Protein AF-A0A382YNR3-F1 (afdb_monomer_lite)

Secondary structure (DSSP, 8-state):
-HHHHHHHHHHHHHHHHHHHHHHHHHHHHHHHHTTSS---HHHHHHHHHT----------HHHHHHHHTSHHHHS-S-HHHHHHHHIIIIIIHHHHHHHHHHHHHHHHHHHHTGGGGHHHHTT-SS--HHHHHHHHTSHHHHHHHHHHHHIIIIIIHHHHHHHHHHHHHHHHHHHHHH--

Sequence (180 aa):
IHIEVKADIVNIDSIISSNQNHIENEEYLLSVINKKEKFHFDKVVNSIATITSPTFFGNNAAYSSSVASGRFNTASHNQISNQISNLYEHYYKRLVLNGDLLDQRAVDFNRDYSIKFYRPIYNQNNIDTVSLKTYFYSKNFHNGLLRNHHFRKVNYMKRLFQTREQMVKVDNHLNNHFYN

Organism: NCBI:txid408172

pLDDT: mean 93.57, std 9.11, range [46.66, 98.69]

Structure (mmCIF, N/CA/C/O backbone):
data_AF-A0A382YNR3-F1
#
_entry.id   AF-A0A382YNR3-F1
#
loop_
_atom_site.group_PDB
_atom_site.id
_atom_site.type_symbol
_atom_site.label_atom_id
_atom_site.label_alt_id
_atom_site.label_comp_id
_atom_site.label_asym_id
_atom_site.label_entity_id
_atom_site.label_seq_id
_atom_site.pdbx_PDB_ins_code
_atom_site.Cartn_x
_atom_site.Cartn_y
_atom_site.Cartn_z
_atom_site.occupancy
_atom_site.B_iso_or_equiv
_atom_site.auth_seq_id
_atom_site.auth_comp_id
_atom_site.auth_asym_id
_atom_site.auth_atom_id
_atom_site.pdbx_PDB_model_num
ATOM 1 N N . ILE A 1 1 ? 11.381 -3.878 -23.759 1.00 88.62 1 ILE A N 1
ATOM 2 C CA . ILE A 1 1 ? 11.948 -2.895 -22.814 1.00 88.62 1 ILE A CA 1
ATOM 3 C C . ILE A 1 1 ? 11.207 -1.570 -22.938 1.00 88.62 1 ILE A C 1
ATOM 5 O O . ILE A 1 1 ? 10.424 -1.283 -22.057 1.00 88.62 1 ILE A O 1
ATOM 9 N N . HIS A 1 2 ? 11.345 -0.789 -24.019 1.00 93.31 2 HIS A N 1
ATOM 10 C CA . HIS A 1 2 ? 10.704 0.542 -24.094 1.00 93.31 2 HIS A CA 1
ATOM 11 C C . HIS A 1 2 ? 9.177 0.530 -23.912 1.00 93.31 2 HIS A C 1
ATOM 13 O O . HIS A 1 2 ? 8.652 1.280 -23.098 1.00 93.31 2 HIS A O 1
ATOM 19 N N . ILE A 1 3 ? 8.480 -0.369 -24.612 1.00 94.44 3 ILE A N 1
ATOM 20 C CA . ILE A 1 3 ? 7.023 -0.545 -24.480 1.00 94.44 3 ILE A CA 1
ATOM 21 C C . ILE A 1 3 ? 6.632 -0.924 -23.042 1.00 94.44 3 ILE A C 1
ATOM 23 O O . ILE A 1 3 ? 5.688 -0.361 -22.500 1.00 94.44 3 ILE A O 1
ATOM 27 N N . GLU A 1 4 ? 7.379 -1.836 -22.415 1.00 95.94 4 GLU A N 1
ATOM 28 C CA . GLU A 1 4 ? 7.145 -2.257 -21.026 1.00 95.94 4 GLU A CA 1
ATOM 29 C C . GLU A 1 4 ? 7.350 -1.094 -20.053 1.00 95.94 4 GLU A C 1
ATOM 31 O O . GLU A 1 4 ? 6.495 -0.864 -19.211 1.00 95.94 4 GLU A O 1
ATOM 36 N N . VAL A 1 5 ? 8.417 -0.303 -20.219 1.00 96.81 5 VAL A N 1
ATOM 37 C CA . VAL A 1 5 ? 8.670 0.884 -19.386 1.00 96.81 5 VAL A CA 1
ATOM 38 C C . VAL A 1 5 ? 7.514 1.883 -19.492 1.00 96.81 5 VAL A C 1
ATOM 40 O O . VAL A 1 5 ? 7.068 2.397 -18.470 1.00 96.81 5 VAL A O 1
ATOM 43 N N . LYS A 1 6 ? 6.977 2.133 -20.696 1.00 96.56 6 LYS A N 1
ATOM 44 C CA . LYS A 1 6 ? 5.805 3.012 -20.875 1.00 96.56 6 LYS A CA 1
ATOM 45 C C . LYS A 1 6 ? 4.558 2.469 -20.178 1.00 96.56 6 LYS A C 1
ATOM 47 O O . LYS A 1 6 ? 3.861 3.227 -19.508 1.00 96.56 6 LYS A O 1
ATOM 52 N N . ALA A 1 7 ? 4.286 1.171 -20.312 1.00 97.50 7 ALA A N 1
ATOM 53 C CA . ALA A 1 7 ? 3.168 0.528 -19.626 1.00 97.50 7 ALA A CA 1
ATOM 54 C C . ALA A 1 7 ? 3.331 0.587 -18.096 1.00 97.50 7 ALA A C 1
ATOM 56 O O . ALA A 1 7 ? 2.379 0.890 -17.377 1.00 97.50 7 ALA A O 1
ATOM 57 N N . ASP A 1 8 ? 4.550 0.378 -17.602 1.00 98.19 8 ASP A N 1
ATOM 58 C CA . ASP A 1 8 ? 4.865 0.407 -16.178 1.00 98.19 8 ASP A CA 1
ATOM 59 C C . ASP A 1 8 ? 4.762 1.813 -15.573 1.00 98.19 8 ASP A C 1
ATOM 61 O O . ASP A 1 8 ? 4.382 1.929 -14.409 1.00 98.19 8 ASP A O 1
ATOM 65 N N . ILE A 1 9 ? 5.014 2.880 -16.346 1.00 98.50 9 ILE A N 1
ATOM 66 C CA . ILE A 1 9 ? 4.750 4.267 -15.919 1.00 98.50 9 ILE A CA 1
ATOM 67 C C . ILE A 1 9 ? 3.250 4.481 -15.665 1.00 98.50 9 ILE A C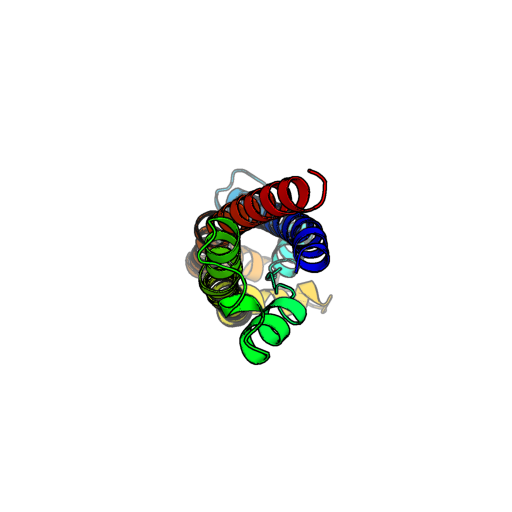 1
ATOM 69 O O . ILE A 1 9 ? 2.871 5.035 -14.635 1.00 98.50 9 ILE A O 1
ATOM 73 N N . VAL A 1 10 ? 2.385 4.006 -16.565 1.00 98.06 10 VAL A N 1
ATOM 74 C CA . VAL A 1 10 ? 0.926 4.111 -16.379 1.00 98.06 10 VAL A CA 1
ATOM 75 C C . VAL A 1 10 ? 0.474 3.294 -15.165 1.00 98.06 10 VAL A C 1
ATOM 77 O O . VAL A 1 10 ? -0.330 3.761 -14.358 1.00 98.06 10 VAL A O 1
ATOM 80 N N . ASN A 1 11 ? 1.020 2.087 -15.005 1.00 98.19 11 ASN A N 1
ATOM 81 C CA . ASN A 1 11 ? 0.705 1.223 -13.873 1.00 98.19 11 ASN A CA 1
ATOM 82 C C . ASN A 1 11 ? 1.135 1.853 -12.536 1.00 98.19 11 ASN A C 1
ATOM 84 O O . ASN A 1 11 ? 0.329 1.958 -11.612 1.00 98.19 11 ASN A O 1
ATOM 88 N N . ILE A 1 12 ? 2.384 2.326 -12.424 1.00 98.50 12 ILE A N 1
ATOM 89 C CA . ILE A 1 12 ? 2.880 2.908 -11.170 1.00 98.50 12 ILE A CA 1
ATOM 90 C C . ILE A 1 12 ? 2.115 4.181 -10.790 1.00 98.50 12 ILE A C 1
ATOM 92 O O . ILE A 1 12 ? 1.901 4.408 -9.601 1.00 98.50 12 ILE A O 1
ATOM 96 N N . ASP A 1 13 ? 1.636 4.961 -11.765 1.00 98.62 13 ASP A N 1
ATOM 97 C CA . ASP A 1 13 ? 0.766 6.115 -11.517 1.00 98.62 13 ASP A CA 1
ATOM 98 C C . ASP A 1 13 ? -0.561 5.704 -10.873 1.00 98.62 13 ASP A C 1
ATOM 100 O O . ASP A 1 13 ? -0.966 6.282 -9.863 1.00 98.62 13 ASP A O 1
ATOM 104 N N . SER A 1 14 ? -1.191 4.637 -11.372 1.00 98.31 14 SER A N 1
ATOM 105 C CA . SER A 1 14 ? -2.400 4.080 -10.756 1.00 98.31 14 SER A CA 1
ATOM 106 C C . SER A 1 14 ? -2.150 3.585 -9.324 1.00 98.31 14 SER A C 1
ATOM 108 O O . SER A 1 14 ? -2.933 3.877 -8.414 1.00 98.31 14 SER A O 1
ATOM 110 N N . ILE A 1 15 ? -1.025 2.900 -9.087 1.00 98.44 15 ILE A N 1
ATOM 111 C CA . ILE A 1 15 ? -0.643 2.404 -7.754 1.00 98.44 15 ILE A CA 1
ATOM 112 C C . ILE A 1 15 ? -0.347 3.553 -6.779 1.00 98.44 15 ILE A C 1
ATOM 114 O O . ILE A 1 15 ? -0.715 3.468 -5.602 1.00 98.44 15 ILE A O 1
ATOM 118 N N . ILE A 1 16 ? 0.283 4.636 -7.243 1.00 98.69 16 ILE A N 1
ATOM 119 C CA . ILE A 1 16 ? 0.508 5.859 -6.458 1.00 98.69 16 ILE A CA 1
ATOM 120 C C . ILE A 1 16 ? -0.830 6.461 -6.031 1.00 98.69 16 ILE A C 1
ATOM 122 O O . ILE A 1 16 ? -1.032 6.680 -4.835 1.00 98.69 16 ILE A O 1
ATOM 126 N N . SER A 1 17 ? -1.759 6.668 -6.969 1.00 98.31 17 SER A N 1
ATOM 127 C CA . SER A 1 17 ? -3.085 7.218 -6.663 1.00 98.31 17 SER A CA 1
ATOM 128 C C . SER A 1 17 ? -3.873 6.324 -5.706 1.00 98.31 17 SER A C 1
ATOM 130 O O . SER A 1 17 ? -4.478 6.808 -4.752 1.00 98.31 17 SER A O 1
ATOM 132 N N . SER A 1 18 ? -3.819 5.004 -5.898 1.00 97.94 18 SER A N 1
ATOM 133 C CA . SER A 1 18 ? -4.463 4.055 -4.990 1.00 97.94 18 SER A CA 1
ATOM 134 C C . SER A 1 18 ? -3.891 4.158 -3.571 1.00 97.94 18 SER A C 1
ATOM 136 O O . SER A 1 18 ? -4.645 4.293 -2.607 1.00 97.94 18 SER A O 1
ATOM 138 N N . ASN A 1 19 ? -2.561 4.195 -3.419 1.00 98.31 19 ASN A N 1
ATOM 139 C CA . ASN A 1 19 ? -1.936 4.371 -2.107 1.00 98.31 19 ASN A CA 1
ATOM 140 C C . ASN A 1 19 ? -2.267 5.724 -1.463 1.00 98.31 19 ASN A C 1
ATOM 142 O O . ASN A 1 19 ? -2.437 5.761 -0.247 1.00 98.31 19 ASN A O 1
ATOM 146 N N . GLN A 1 20 ? -2.395 6.807 -2.234 1.00 98.12 20 GLN A N 1
ATOM 147 C CA . GLN A 1 20 ? -2.838 8.108 -1.718 1.00 98.12 20 GLN A CA 1
ATOM 148 C C . GLN A 1 20 ? -4.252 8.031 -1.130 1.00 98.12 20 GLN A C 1
ATOM 150 O O . GLN A 1 20 ? -4.446 8.441 0.011 1.00 98.12 20 GLN A O 1
ATOM 155 N N . ASN A 1 21 ? -5.195 7.390 -1.825 1.00 97.31 21 ASN A N 1
ATOM 156 C CA . ASN A 1 21 ? -6.552 7.188 -1.305 1.00 97.31 21 ASN A CA 1
ATOM 157 C C . ASN A 1 21 ? -6.554 6.391 0.014 1.00 97.31 21 ASN A C 1
ATOM 159 O O . ASN A 1 21 ? -7.291 6.712 0.948 1.00 97.31 21 ASN A O 1
ATOM 163 N N . HIS A 1 22 ? -5.707 5.361 0.131 1.00 97.19 22 HIS A N 1
ATOM 164 C CA . HIS A 1 22 ? -5.566 4.625 1.392 1.00 97.19 22 HIS A CA 1
ATOM 165 C C . HIS A 1 22 ? -4.968 5.486 2.506 1.00 97.19 22 HIS A C 1
ATOM 167 O O . HIS A 1 22 ? -5.423 5.390 3.643 1.00 97.19 22 HIS A O 1
ATOM 173 N N . ILE A 1 23 ? -3.982 6.332 2.195 1.00 98.12 23 ILE A N 1
ATOM 174 C CA . ILE A 1 23 ? -3.389 7.273 3.155 1.00 98.12 23 ILE A CA 1
ATOM 175 C C . ILE A 1 23 ? -4.457 8.233 3.678 1.00 98.12 23 ILE A C 1
ATOM 177 O O . ILE A 1 23 ? -4.571 8.386 4.888 1.00 98.12 23 ILE A O 1
ATOM 181 N N . GLU A 1 24 ? -5.267 8.829 2.804 1.00 97.56 24 GLU A N 1
ATOM 182 C CA . GLU A 1 24 ? -6.350 9.742 3.197 1.00 97.56 24 GLU A CA 1
ATOM 183 C C . GLU A 1 24 ? -7.373 9.056 4.110 1.00 97.56 24 GLU A C 1
ATOM 185 O O . GLU A 1 24 ? -7.808 9.605 5.124 1.00 97.56 24 GLU A O 1
ATOM 190 N N . ASN A 1 25 ? -7.723 7.812 3.791 1.00 97.25 25 ASN A N 1
ATOM 191 C CA . ASN A 1 25 ? -8.636 7.023 4.602 1.00 97.25 25 ASN A CA 1
ATOM 192 C C . ASN A 1 25 ? -8.039 6.648 5.977 1.00 97.25 25 ASN A C 1
ATOM 194 O O . ASN A 1 25 ? -8.719 6.738 7.001 1.00 97.25 25 ASN A O 1
ATOM 198 N N . GLU A 1 26 ? -6.757 6.282 6.031 1.00 97.75 26 GLU A N 1
ATOM 199 C CA . GLU A 1 26 ? -6.031 6.060 7.288 1.00 97.75 26 GLU A CA 1
ATOM 200 C C . GLU A 1 26 ? -5.921 7.361 8.111 1.00 97.75 26 GLU A C 1
ATOM 202 O O . GLU A 1 26 ? -6.086 7.336 9.332 1.00 97.75 26 GLU A O 1
ATOM 207 N N . GLU A 1 27 ? -5.712 8.512 7.464 1.00 98.25 27 GLU A N 1
ATOM 208 C CA . GLU A 1 27 ? -5.690 9.833 8.105 1.00 98.25 27 GLU A CA 1
ATOM 209 C C . GLU A 1 27 ? -7.051 10.228 8.674 1.00 98.25 27 GLU A C 1
ATOM 211 O O . GLU A 1 27 ? -7.110 10.787 9.772 1.00 98.25 27 GLU A O 1
ATOM 216 N N . TYR A 1 28 ? -8.143 9.885 7.989 1.00 98.50 28 TYR A N 1
ATOM 217 C CA . TYR A 1 28 ? -9.489 10.021 8.535 1.00 98.50 28 TYR A CA 1
ATOM 218 C C . TYR A 1 28 ? -9.660 9.189 9.815 1.00 98.50 28 TYR A C 1
ATOM 220 O O . TYR A 1 28 ? -10.115 9.704 10.835 1.00 98.50 28 TYR A O 1
ATOM 228 N N . LEU A 1 29 ? -9.246 7.920 9.824 1.00 98.56 29 LEU A N 1
ATOM 229 C CA . LEU A 1 29 ? -9.323 7.100 11.039 1.00 98.56 29 LEU A CA 1
ATOM 230 C C . LEU A 1 29 ? -8.495 7.710 12.184 1.00 98.56 29 LEU A C 1
ATOM 232 O O . LEU A 1 29 ? -8.973 7.812 13.317 1.00 98.56 29 LEU A O 1
ATOM 236 N N . LEU A 1 30 ? -7.280 8.182 11.890 1.00 98.56 30 LEU A N 1
ATOM 237 C CA . LEU A 1 30 ? -6.425 8.865 12.863 1.00 98.56 30 LEU A CA 1
ATOM 238 C C . LEU A 1 30 ? -7.041 10.181 13.362 1.00 98.56 30 LEU A C 1
ATOM 240 O O . LEU A 1 30 ? -6.880 10.522 14.536 1.00 98.56 30 LEU A O 1
ATOM 244 N N . SER A 1 31 ? -7.754 10.933 12.524 1.00 98.56 31 SER A N 1
ATOM 245 C CA . SER A 1 31 ? -8.415 12.174 12.940 1.00 98.56 31 SER A CA 1
ATOM 246 C C . SER A 1 31 ? -9.582 11.904 13.898 1.00 98.56 31 SER A C 1
ATOM 248 O O . SER A 1 31 ? -9.732 12.630 14.886 1.00 98.56 31 SER A O 1
ATOM 250 N N . VAL A 1 32 ? -10.335 10.815 13.688 1.00 98.62 32 VAL A N 1
ATOM 251 C CA . VAL A 1 32 ? -11.382 10.355 14.617 1.00 98.62 32 VAL A CA 1
ATOM 252 C C . VAL A 1 32 ? -10.772 9.907 15.947 1.00 98.62 32 VAL A C 1
ATOM 254 O O . VAL A 1 32 ? -11.273 10.297 17.005 1.00 98.62 32 VAL A O 1
ATOM 257 N N . ILE A 1 33 ? -9.671 9.139 15.926 1.00 98.31 33 ILE A N 1
ATOM 258 C CA . ILE A 1 33 ? -8.940 8.720 17.142 1.00 98.31 33 ILE A CA 1
ATOM 259 C C . ILE A 1 33 ? -8.473 9.943 17.939 1.00 98.31 33 ILE A C 1
ATOM 261 O O . ILE A 1 33 ? -8.657 10.008 19.156 1.00 98.31 33 ILE A O 1
ATOM 265 N N . ASN A 1 34 ? -7.933 10.945 17.244 1.00 97.69 34 ASN A N 1
ATOM 266 C CA . ASN A 1 34 ? -7.455 12.194 17.835 1.00 97.69 34 ASN A CA 1
ATOM 267 C C . ASN A 1 34 ? -8.577 13.184 18.188 1.00 97.69 34 ASN A C 1
ATOM 269 O O . ASN A 1 34 ? -8.284 14.319 18.561 1.00 97.69 34 ASN A O 1
ATOM 273 N N . LYS A 1 35 ? -9.849 12.773 18.086 1.00 97.38 35 LYS A N 1
ATOM 274 C CA . LYS A 1 35 ? -11.038 13.579 18.411 1.00 97.38 35 LYS A CA 1
ATOM 275 C C . LYS A 1 35 ? -11.152 14.884 17.611 1.00 97.38 35 LYS A C 1
ATOM 277 O O . LYS A 1 35 ? -11.832 15.809 18.048 1.00 97.38 35 LYS A O 1
ATOM 282 N N . LYS A 1 36 ? -10.501 14.957 16.448 1.00 98.19 36 LYS A N 1
ATOM 283 C CA . LYS A 1 36 ? -10.681 16.054 15.486 1.00 98.19 36 LYS A CA 1
ATOM 284 C C . LYS A 1 36 ? -11.982 15.876 14.707 1.00 98.19 36 LYS A C 1
ATOM 286 O O . LYS A 1 36 ? -12.668 16.847 14.430 1.00 98.19 36 LYS A O 1
ATOM 291 N N . GLU A 1 37 ? -12.329 14.622 14.430 1.00 97.19 37 GLU A N 1
ATOM 292 C CA . GLU A 1 37 ? -13.578 14.213 13.793 1.00 97.19 37 GLU A CA 1
ATOM 293 C C . GLU A 1 37 ? -14.454 13.415 14.765 1.00 97.19 37 GLU A C 1
ATOM 295 O O . GLU A 1 37 ? -13.961 12.729 15.669 1.00 97.19 37 GLU A O 1
ATOM 300 N N . LYS A 1 38 ? -15.775 13.476 14.570 1.00 97.38 38 LYS A N 1
ATOM 301 C CA . LYS A 1 38 ? -16.722 12.671 15.352 1.00 97.38 38 LYS A CA 1
ATOM 302 C C . LYS A 1 38 ? -16.686 11.209 14.904 1.00 97.38 38 LYS A C 1
ATOM 304 O O . LYS A 1 38 ? -16.555 10.894 13.723 1.00 97.38 38 LYS A O 1
ATOM 309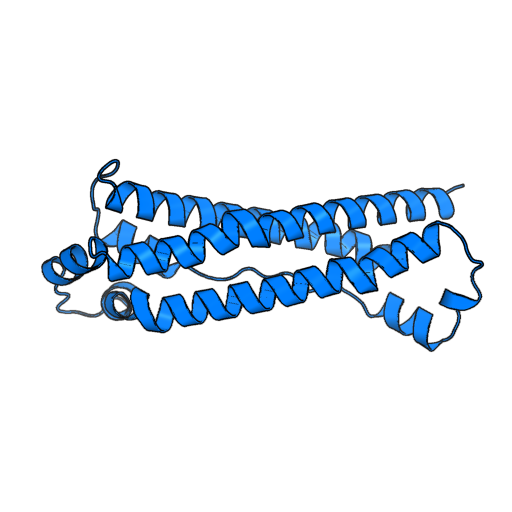 N N . PHE A 1 39 ? -16.858 10.302 15.863 1.00 97.69 39 PHE A N 1
ATOM 310 C CA . PHE A 1 39 ? -16.995 8.877 15.578 1.00 97.69 39 PHE A CA 1
ATOM 311 C C . PHE A 1 39 ? -18.356 8.582 14.941 1.00 97.69 39 PHE A C 1
ATOM 313 O O . PHE A 1 39 ? -19.389 8.719 15.599 1.00 97.69 39 PHE A O 1
ATOM 320 N N . HIS A 1 40 ? -18.333 8.116 13.695 1.00 97.69 40 HIS A N 1
ATOM 321 C CA . HIS A 1 40 ? -19.488 7.581 12.979 1.00 97.69 40 HIS A CA 1
ATOM 322 C C . HIS A 1 40 ? -19.234 6.102 12.705 1.00 97.69 40 HIS A C 1
ATOM 324 O O . HIS A 1 40 ? -18.314 5.781 11.956 1.00 97.69 40 HIS A O 1
ATOM 330 N N . PHE A 1 41 ? -20.013 5.217 13.336 1.00 97.12 41 PHE A N 1
ATOM 331 C CA . PHE A 1 41 ? -19.726 3.779 13.368 1.00 97.12 41 PHE A CA 1
ATOM 332 C C . PHE A 1 41 ? -19.556 3.189 11.964 1.00 97.12 41 PHE A C 1
ATOM 334 O O . PHE A 1 41 ? -18.488 2.665 11.664 1.00 97.12 41 PHE A O 1
ATOM 341 N N . ASP A 1 42 ? -20.542 3.373 11.085 1.00 96.06 42 ASP A N 1
ATOM 342 C CA . ASP A 1 42 ? -20.513 2.797 9.734 1.00 96.06 42 ASP A CA 1
ATOM 343 C C . ASP A 1 42 ? -19.361 3.353 8.895 1.00 96.06 42 ASP A C 1
ATOM 345 O O . ASP A 1 42 ? -18.672 2.609 8.202 1.00 96.06 42 ASP A O 1
ATOM 349 N N . LYS A 1 43 ? -19.085 4.659 9.005 1.00 97.69 43 LYS A N 1
ATOM 350 C CA . LYS A 1 43 ? -17.967 5.285 8.289 1.00 97.69 43 LYS A CA 1
ATOM 351 C C . LYS A 1 43 ? -16.625 4.734 8.771 1.00 97.69 43 LYS A C 1
ATOM 353 O O . LYS A 1 43 ? -15.785 4.403 7.947 1.00 97.69 43 LYS A O 1
ATOM 358 N N . VAL A 1 44 ? -16.439 4.585 10.083 1.00 98.38 44 VAL A N 1
ATOM 359 C CA . VAL A 1 44 ? -15.224 3.988 10.658 1.00 98.38 44 VAL A CA 1
ATOM 360 C C . VAL A 1 44 ? -15.068 2.534 10.221 1.00 98.38 44 VAL A C 1
ATOM 362 O O . VAL A 1 44 ? -13.985 2.150 9.793 1.00 98.38 44 VAL A O 1
ATOM 365 N N . VAL A 1 45 ? -16.133 1.734 10.290 1.00 97.94 45 VAL A N 1
ATOM 366 C CA . VAL A 1 45 ? -16.122 0.327 9.862 1.00 97.94 45 VAL A CA 1
ATOM 367 C C . VAL A 1 45 ? -15.748 0.212 8.383 1.00 97.94 45 VAL A C 1
ATOM 369 O O . VAL A 1 45 ? -14.836 -0.544 8.048 1.00 97.94 45 VAL A O 1
ATOM 372 N N . ASN A 1 46 ? -16.376 1.006 7.514 1.00 96.81 46 ASN A N 1
ATOM 373 C CA . ASN A 1 46 ? -16.082 1.020 6.080 1.00 96.81 46 ASN A CA 1
ATOM 374 C C . ASN A 1 46 ? -14.646 1.476 5.797 1.00 96.81 46 ASN A C 1
ATOM 376 O O . ASN A 1 46 ? -13.958 0.872 4.981 1.00 96.81 46 ASN A O 1
ATOM 380 N N . SER A 1 47 ? -14.161 2.492 6.510 1.00 97.81 47 SER A N 1
ATOM 381 C CA . SER A 1 47 ? -12.772 2.939 6.411 1.00 97.81 47 SER A CA 1
ATOM 382 C C . SER A 1 47 ? -11.774 1.872 6.869 1.00 97.81 47 SER A C 1
ATOM 384 O O . SER A 1 47 ? -10.705 1.746 6.284 1.00 97.81 47 SER A O 1
ATOM 386 N N . ILE A 1 48 ? -12.091 1.069 7.884 1.00 97.50 48 ILE A N 1
ATOM 387 C CA . ILE A 1 48 ? -11.223 -0.044 8.300 1.00 97.50 48 ILE A CA 1
ATOM 388 C C . ILE A 1 48 ? -11.209 -1.148 7.234 1.00 97.50 48 ILE A C 1
ATOM 390 O O . ILE A 1 48 ? -10.149 -1.703 6.951 1.00 97.50 48 ILE A O 1
ATOM 394 N N . ALA A 1 49 ? -12.357 -1.439 6.615 1.00 94.94 49 ALA A N 1
ATOM 395 C CA . ALA A 1 49 ? -12.490 -2.475 5.589 1.00 94.94 49 ALA A CA 1
ATOM 396 C C . ALA A 1 49 ? -11.636 -2.219 4.338 1.00 94.94 49 ALA A C 1
ATOM 398 O O . ALA A 1 49 ? -11.254 -3.160 3.648 1.00 94.94 49 ALA A O 1
ATOM 399 N N . THR A 1 50 ? -11.327 -0.956 4.042 1.00 91.56 50 THR A N 1
ATOM 400 C CA . THR A 1 50 ? -10.538 -0.563 2.869 1.00 91.56 50 THR A CA 1
ATOM 401 C C . THR A 1 50 ? -9.035 -0.515 3.140 1.00 91.56 50 THR A C 1
ATOM 403 O O . THR A 1 50 ? -8.280 -0.073 2.278 1.00 91.56 50 THR A O 1
ATOM 406 N N . ILE A 1 51 ? -8.548 -0.955 4.306 1.00 90.56 51 ILE A N 1
ATOM 407 C CA . ILE A 1 51 ? -7.105 -1.037 4.573 1.00 90.56 51 ILE A CA 1
ATOM 408 C C . ILE A 1 51 ? -6.527 -2.260 3.844 1.00 90.56 51 ILE A C 1
ATOM 410 O O . ILE A 1 51 ? -6.495 -3.375 4.360 1.00 90.56 51 ILE A O 1
ATOM 414 N N . THR A 1 52 ? -6.056 -2.029 2.618 1.00 89.44 52 THR A N 1
ATOM 415 C CA . THR A 1 52 ? -5.431 -3.029 1.734 1.00 89.44 52 THR A CA 1
ATOM 416 C C . THR A 1 52 ? -4.093 -2.529 1.187 1.00 89.44 52 THR A C 1
ATOM 418 O O . THR A 1 52 ? -3.714 -1.376 1.404 1.00 89.44 52 THR A O 1
ATOM 421 N N . SER A 1 53 ? -3.355 -3.371 0.466 1.00 92.50 53 SER A N 1
ATOM 422 C CA . SER A 1 53 ? -2.001 -3.063 -0.014 1.00 92.50 53 SER A CA 1
ATOM 423 C C . SER A 1 53 ? -1.918 -3.084 -1.542 1.00 92.50 53 SER A C 1
ATOM 425 O O . SER A 1 53 ? -1.629 -4.118 -2.129 1.00 92.50 53 SER A O 1
ATOM 427 N N . PRO A 1 54 ? -2.184 -1.957 -2.223 1.00 94.88 54 PRO A N 1
ATOM 428 C CA . PRO A 1 54 ? -1.881 -1.831 -3.643 1.00 94.88 54 PRO A CA 1
ATOM 429 C C . PRO A 1 54 ? -0.363 -1.785 -3.842 1.00 94.88 54 PRO A C 1
ATOM 431 O O . PRO A 1 54 ? 0.287 -0.781 -3.526 1.00 94.88 54 PRO A O 1
ATOM 434 N N . THR A 1 55 ? 0.193 -2.885 -4.348 1.00 97.12 55 THR A N 1
ATOM 435 C CA . THR A 1 55 ? 1.625 -3.071 -4.596 1.00 97.12 55 THR A CA 1
ATOM 436 C C . THR A 1 55 ? 1.941 -3.159 -6.091 1.00 97.12 55 THR A C 1
ATOM 438 O O . THR A 1 55 ? 1.113 -3.548 -6.912 1.00 97.12 55 THR A O 1
ATOM 441 N N . PHE A 1 56 ? 3.147 -2.733 -6.462 1.00 97.25 56 PHE A N 1
ATOM 442 C CA . PHE A 1 56 ? 3.619 -2.699 -7.843 1.00 97.25 56 PHE A CA 1
ATOM 443 C C . PHE A 1 56 ? 4.432 -3.947 -8.206 1.00 97.25 56 PHE A C 1
ATOM 445 O O . PHE A 1 56 ? 5.391 -4.290 -7.511 1.00 97.25 56 PHE A O 1
ATOM 452 N N . PHE A 1 57 ? 4.124 -4.521 -9.372 1.00 92.75 57 PHE A N 1
ATOM 453 C CA . PHE A 1 57 ? 4.930 -5.528 -10.060 1.00 92.75 57 PHE A CA 1
ATOM 454 C C . PHE A 1 57 ? 5.197 -5.055 -11.492 1.00 92.75 57 PHE A C 1
ATOM 456 O O . PHE A 1 57 ? 4.259 -4.813 -12.250 1.00 92.75 57 PHE A O 1
ATOM 463 N N . GLY A 1 58 ? 6.474 -4.887 -11.841 1.00 90.75 58 GLY A N 1
ATOM 464 C CA . GLY A 1 58 ? 6.890 -4.383 -13.152 1.00 90.75 58 GLY A CA 1
ATOM 465 C C . GLY A 1 58 ? 7.028 -5.486 -14.195 1.00 90.75 58 GLY A C 1
ATOM 466 O O . GLY A 1 58 ? 7.358 -6.630 -13.870 1.00 90.75 58 GLY A O 1
ATOM 467 N N . ASN A 1 59 ? 6.831 -5.125 -15.459 1.00 93.62 59 ASN A N 1
ATOM 468 C CA . ASN A 1 59 ? 7.046 -6.015 -16.592 1.00 93.62 59 ASN A CA 1
ATOM 469 C C . ASN A 1 59 ? 8.547 -6.192 -16.837 1.00 93.62 59 ASN A C 1
ATOM 471 O O . ASN A 1 59 ? 9.246 -5.216 -17.090 1.00 93.62 59 ASN A O 1
ATOM 475 N N . ASN A 1 60 ? 9.056 -7.427 -16.814 1.00 93.75 60 ASN A N 1
ATOM 476 C CA . ASN A 1 60 ? 10.489 -7.717 -16.978 1.00 93.75 60 ASN A CA 1
ATOM 477 C C . ASN A 1 60 ? 10.830 -8.651 -18.149 1.00 93.75 60 ASN A C 1
ATOM 479 O O . ASN A 1 60 ? 12.009 -8.925 -18.377 1.00 93.75 60 ASN A O 1
ATOM 483 N N . ALA A 1 61 ? 9.840 -9.112 -18.915 1.00 94.12 61 ALA A N 1
ATOM 484 C CA . ALA A 1 61 ? 10.021 -10.170 -19.904 1.00 94.12 61 ALA A CA 1
ATOM 485 C C . ALA A 1 61 ? 11.051 -9.805 -20.984 1.00 94.12 61 ALA A C 1
ATOM 487 O O . ALA A 1 61 ? 11.971 -10.585 -21.260 1.00 94.12 61 ALA A O 1
ATOM 488 N N . ALA A 1 62 ? 10.951 -8.615 -21.583 1.00 91.62 62 ALA A N 1
ATOM 489 C CA . ALA A 1 62 ? 11.878 -8.226 -22.639 1.00 91.62 62 ALA A CA 1
ATOM 490 C C . ALA A 1 62 ? 13.269 -7.867 -22.098 1.00 91.62 62 ALA A C 1
ATOM 492 O O . ALA A 1 62 ? 14.259 -8.107 -22.794 1.00 91.62 62 ALA A O 1
ATOM 493 N N . TYR A 1 63 ? 13.372 -7.316 -20.881 1.00 92.94 63 TYR A N 1
ATOM 494 C CA . TYR A 1 63 ? 14.668 -7.101 -20.227 1.00 92.94 63 TYR A CA 1
ATOM 495 C C . TYR A 1 63 ? 15.369 -8.438 -19.964 1.00 92.94 63 TYR A C 1
ATOM 497 O O . TYR A 1 63 ? 16.472 -8.659 -20.467 1.00 92.94 63 TYR A O 1
ATOM 505 N N . SER A 1 64 ? 14.696 -9.371 -19.287 1.00 92.31 64 SER A N 1
ATOM 506 C CA . SER A 1 64 ? 15.238 -10.696 -18.977 1.00 92.31 64 SER A CA 1
ATOM 507 C C . SER A 1 64 ? 15.626 -11.471 -20.239 1.00 92.31 64 SER A C 1
ATOM 509 O O . SER A 1 64 ? 16.710 -12.047 -20.291 1.00 92.31 64 SER A O 1
ATOM 511 N N . SER A 1 65 ? 14.809 -11.414 -21.296 1.00 92.12 65 SER A N 1
ATOM 512 C CA . SER A 1 65 ? 15.129 -12.040 -22.591 1.00 92.12 65 SER A CA 1
ATOM 513 C C . SER A 1 65 ? 16.358 -11.410 -23.264 1.00 92.12 65 SER A C 1
ATOM 515 O O . SER A 1 65 ? 17.175 -12.105 -23.875 1.00 92.12 65 SER A O 1
ATOM 517 N N . SER A 1 66 ? 16.524 -10.090 -23.147 1.00 88.19 66 SER A N 1
ATOM 518 C CA . SER A 1 66 ? 17.675 -9.371 -23.715 1.00 88.19 66 SER A CA 1
ATOM 519 C C . SER A 1 66 ? 18.975 -9.678 -22.970 1.00 88.19 66 SER A C 1
ATOM 5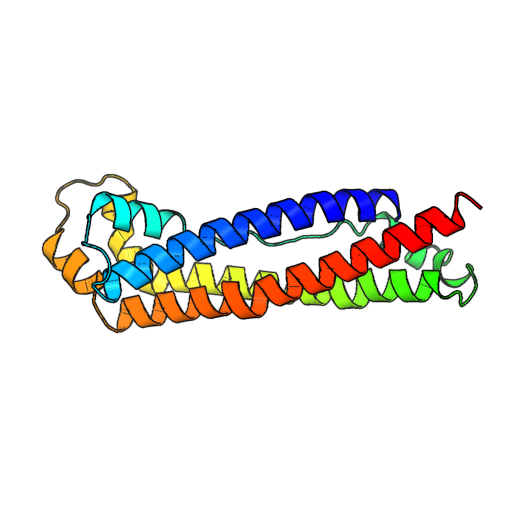21 O O . SER A 1 66 ? 20.021 -9.810 -23.605 1.00 88.19 66 SER A O 1
ATOM 523 N N . VAL A 1 67 ? 18.914 -9.827 -21.643 1.00 88.44 67 VAL A N 1
ATOM 524 C CA . VAL A 1 67 ? 20.054 -10.253 -20.817 1.00 88.44 67 VAL A CA 1
ATOM 525 C C . VAL A 1 67 ? 20.425 -11.704 -21.125 1.00 88.44 67 VAL A C 1
ATOM 527 O O . VAL A 1 67 ? 21.583 -11.981 -21.426 1.00 88.44 67 VAL A O 1
ATOM 530 N N . ALA A 1 68 ? 19.447 -12.616 -21.131 1.00 88.81 68 ALA A N 1
ATOM 531 C CA . ALA A 1 68 ? 19.674 -14.043 -21.371 1.00 88.81 68 ALA A CA 1
ATOM 532 C C . ALA A 1 68 ? 20.256 -14.336 -22.764 1.00 88.81 68 ALA A C 1
ATOM 534 O O . ALA A 1 68 ? 21.106 -15.206 -22.914 1.00 88.81 68 ALA A O 1
ATOM 535 N N . SER A 1 69 ? 19.834 -13.583 -23.784 1.00 88.31 69 SER A N 1
ATOM 536 C CA . SER A 1 69 ? 20.363 -13.712 -25.149 1.00 88.31 69 SER A CA 1
ATOM 537 C C . SER A 1 69 ? 21.728 -13.044 -25.361 1.00 88.31 69 SER A C 1
ATOM 539 O O . SER A 1 69 ? 22.242 -13.061 -26.477 1.00 88.31 69 SER A O 1
ATOM 541 N N . GLY A 1 70 ? 22.298 -12.393 -24.339 1.00 80.38 70 GLY A N 1
ATOM 542 C CA . GLY A 1 70 ? 23.545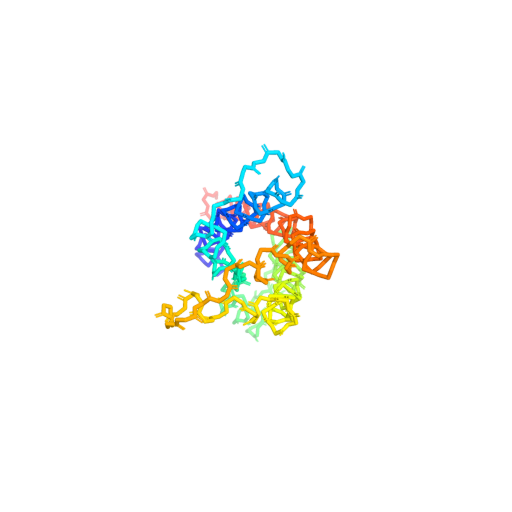 -11.630 -24.440 1.00 80.38 70 GLY A CA 1
ATOM 543 C C . GLY A 1 70 ? 23.424 -10.307 -25.206 1.00 80.38 70 GLY A C 1
ATOM 544 O O . GLY A 1 70 ? 24.334 -9.484 -25.127 1.00 80.38 70 GLY A O 1
ATOM 545 N N . ARG A 1 71 ? 22.289 -10.047 -25.874 1.00 77.50 71 ARG A N 1
ATOM 546 C CA . ARG A 1 71 ? 22.034 -8.834 -26.674 1.00 77.50 71 ARG A CA 1
ATOM 547 C C . ARG A 1 71 ? 22.201 -7.550 -25.869 1.00 77.50 71 ARG A C 1
ATOM 549 O O . ARG A 1 71 ? 22.655 -6.538 -26.398 1.00 77.50 71 ARG A O 1
ATOM 556 N N . PHE A 1 72 ? 21.849 -7.606 -24.588 1.00 76.44 72 PHE A N 1
ATOM 557 C CA . PHE A 1 72 ? 21.981 -6.479 -23.673 1.00 76.44 72 PHE A CA 1
ATOM 558 C C . PHE A 1 72 ? 23.446 -6.144 -23.334 1.00 76.44 72 PHE A C 1
ATOM 560 O O . PHE A 1 72 ? 23.773 -4.977 -23.151 1.00 76.44 72 PHE A O 1
ATOM 567 N N . ASN A 1 73 ? 24.329 -7.150 -23.313 1.00 64.56 73 ASN A N 1
ATOM 568 C CA . ASN A 1 73 ? 25.763 -6.989 -23.039 1.00 64.56 73 ASN A CA 1
ATOM 569 C C . ASN A 1 73 ? 26.576 -6.665 -24.304 1.00 64.56 73 ASN A C 1
ATOM 571 O O . ASN A 1 73 ? 27.652 -6.081 -24.209 1.00 64.56 73 ASN A O 1
ATOM 575 N N . THR A 1 74 ? 26.081 -7.054 -25.485 1.00 57.09 74 THR A N 1
ATOM 576 C CA . THR A 1 74 ? 26.709 -6.743 -26.782 1.00 57.09 74 THR A CA 1
ATOM 577 C C . THR A 1 74 ? 26.363 -5.346 -27.292 1.00 57.09 74 THR A C 1
ATOM 579 O O . THR A 1 74 ? 27.106 -4.786 -28.095 1.00 57.09 74 THR A O 1
ATOM 582 N N . ALA A 1 75 ? 25.246 -4.768 -26.838 1.00 59.03 75 ALA A N 1
ATOM 583 C CA . ALA A 1 75 ? 25.024 -3.334 -26.942 1.00 59.03 75 ALA A CA 1
ATOM 584 C C . ALA A 1 75 ? 26.054 -2.660 -26.022 1.00 59.03 75 ALA A C 1
ATOM 586 O O . ALA A 1 75 ? 26.118 -2.985 -24.842 1.00 59.03 75 ALA A O 1
ATOM 587 N N . SER A 1 76 ? 26.913 -1.806 -26.580 1.00 51.72 76 SER A N 1
ATOM 588 C CA . SER A 1 76 ? 28.053 -1.161 -25.909 1.00 51.72 76 SER A CA 1
ATOM 589 C C . SER A 1 76 ? 27.748 -0.644 -24.493 1.00 51.72 76 SER A C 1
ATOM 591 O O . SER A 1 76 ? 26.591 -0.399 -24.162 1.00 51.72 76 SER A O 1
ATOM 593 N N . HIS A 1 77 ? 28.789 -0.427 -23.669 1.00 56.47 77 HIS A N 1
ATOM 594 C CA . HIS A 1 77 ? 28.745 0.248 -22.353 1.00 56.47 77 HIS A CA 1
ATOM 595 C C . HIS A 1 77 ? 28.242 1.702 -22.461 1.00 56.47 77 HIS A C 1
ATOM 597 O O . HIS A 1 77 ? 28.938 2.672 -22.172 1.00 56.47 77 HIS A O 1
ATOM 603 N N . ASN A 1 78 ? 27.022 1.859 -22.943 1.00 71.06 78 ASN A N 1
ATOM 604 C CA . ASN A 1 78 ? 26.357 3.107 -23.184 1.00 71.06 78 ASN A CA 1
ATOM 605 C C . ASN A 1 78 ? 25.570 3.479 -21.926 1.00 71.06 78 ASN A C 1
ATOM 607 O O . ASN A 1 78 ? 25.104 2.643 -21.146 1.00 71.06 78 ASN A O 1
ATOM 611 N N . GLN A 1 79 ? 25.433 4.781 -21.714 1.00 79.44 79 GLN A N 1
ATOM 612 C CA . GLN A 1 79 ? 24.705 5.342 -20.583 1.00 79.44 79 GLN A CA 1
ATOM 613 C C . GLN A 1 79 ? 23.276 4.771 -20.472 1.00 79.44 79 GLN A C 1
ATOM 615 O O . GLN A 1 79 ? 22.765 4.631 -19.364 1.00 79.44 79 GLN A O 1
ATOM 620 N N . ILE A 1 80 ? 22.662 4.383 -21.597 1.00 84.50 80 ILE A N 1
ATOM 621 C CA . ILE A 1 80 ? 21.309 3.815 -21.685 1.00 84.50 80 ILE A CA 1
ATOM 622 C C . ILE A 1 80 ? 21.231 2.426 -21.039 1.00 84.50 80 ILE A C 1
ATOM 624 O O . ILE A 1 80 ? 20.376 2.215 -20.181 1.00 84.50 80 ILE A O 1
ATOM 628 N N . SER A 1 81 ? 22.133 1.505 -21.387 1.00 85.94 81 SER A N 1
ATOM 629 C CA . SER A 1 81 ? 22.207 0.157 -20.809 1.00 85.94 81 SER A CA 1
ATOM 630 C C . SER A 1 81 ? 22.368 0.227 -19.288 1.00 85.94 81 SER A C 1
ATOM 632 O O . SER A 1 81 ? 21.625 -0.419 -18.550 1.00 85.94 81 SER A O 1
ATOM 634 N N . ASN A 1 82 ? 23.212 1.139 -18.794 1.00 88.06 82 ASN A N 1
ATOM 635 C CA . ASN A 1 82 ? 23.352 1.378 -17.356 1.00 88.06 82 ASN A CA 1
ATOM 636 C C . ASN A 1 82 ? 22.058 1.893 -16.703 1.00 88.06 82 ASN A C 1
ATOM 638 O O . ASN A 1 82 ? 21.711 1.446 -15.612 1.00 88.06 82 ASN A O 1
ATOM 642 N N . GLN A 1 83 ? 21.320 2.813 -17.340 1.00 91.38 83 GLN A N 1
ATOM 643 C CA . GLN A 1 83 ? 20.044 3.298 -16.791 1.00 91.38 83 GLN A CA 1
ATOM 644 C C . GLN A 1 83 ? 18.957 2.216 -16.789 1.00 91.38 83 GLN A C 1
ATOM 646 O O . GLN A 1 83 ? 18.192 2.144 -15.825 1.00 91.38 83 GLN A O 1
ATOM 651 N N . ILE A 1 84 ? 18.905 1.375 -17.828 1.00 93.25 84 ILE A N 1
ATOM 652 C CA . ILE A 1 84 ? 17.974 0.244 -17.911 1.00 93.25 84 ILE A CA 1
ATOM 653 C C . ILE A 1 84 ? 18.319 -0.787 -16.835 1.00 93.25 84 ILE A C 1
ATOM 655 O O . ILE A 1 84 ? 17.454 -1.124 -16.034 1.00 93.25 84 ILE A O 1
ATOM 659 N N . SER A 1 85 ? 19.576 -1.228 -16.740 1.00 92.88 85 SER A N 1
ATOM 660 C CA . SER A 1 85 ? 20.003 -2.144 -15.675 1.00 92.88 85 SER A CA 1
ATOM 661 C C . SER A 1 85 ? 19.693 -1.585 -14.296 1.00 92.88 85 SER A C 1
ATOM 663 O O . SER A 1 85 ? 19.137 -2.292 -13.469 1.00 92.88 85 SER A O 1
ATOM 665 N N . ASN A 1 86 ? 19.969 -0.305 -14.044 1.00 94.62 86 ASN A N 1
ATOM 666 C CA . ASN A 1 86 ? 19.650 0.311 -12.760 1.00 94.62 86 ASN A CA 1
ATOM 667 C C . ASN A 1 86 ? 18.137 0.275 -12.464 1.00 94.62 86 ASN A C 1
ATOM 669 O O . ASN A 1 86 ? 17.732 -0.052 -11.351 1.00 94.62 86 ASN A O 1
ATOM 673 N N . LEU A 1 87 ? 17.281 0.546 -13.455 1.00 97.00 87 LEU A N 1
ATOM 674 C CA . LEU A 1 87 ? 15.828 0.449 -13.293 1.00 97.00 87 LEU A CA 1
ATOM 675 C C . LEU A 1 87 ? 15.390 -0.968 -12.879 1.00 97.00 87 LEU A C 1
ATOM 677 O O . LEU A 1 87 ? 14.721 -1.122 -11.857 1.00 97.00 87 LEU A O 1
ATOM 681 N N . TYR A 1 88 ? 15.798 -1.987 -13.636 1.00 96.50 88 TYR A N 1
ATOM 682 C CA . TYR A 1 88 ? 15.350 -3.370 -13.440 1.00 96.50 88 TYR A CA 1
ATOM 683 C C . TYR A 1 88 ? 16.013 -4.060 -12.241 1.00 96.50 88 TYR A C 1
ATOM 685 O O . TYR A 1 88 ? 15.346 -4.719 -11.443 1.00 96.50 88 TYR A O 1
ATOM 693 N N . GLU A 1 89 ? 17.321 -3.886 -12.077 1.00 95.44 89 GLU A N 1
ATOM 694 C CA . GLU A 1 89 ? 18.118 -4.606 -11.081 1.00 95.44 89 GLU A CA 1
ATOM 695 C C . GLU A 1 89 ? 18.165 -3.902 -9.724 1.00 95.44 89 GLU A C 1
ATOM 697 O O . GLU A 1 89 ? 18.447 -4.546 -8.714 1.00 95.44 89 GLU A O 1
ATOM 702 N N . HIS A 1 90 ? 17.862 -2.602 -9.664 1.00 95.88 90 HIS A N 1
ATOM 703 C CA . HIS A 1 90 ? 17.822 -1.863 -8.404 1.00 95.88 90 HIS A CA 1
ATOM 704 C C . HIS A 1 90 ? 16.416 -1.383 -8.056 1.00 95.88 90 HIS A C 1
ATOM 706 O O . HIS A 1 90 ? 15.858 -1.813 -7.045 1.00 95.88 90 HIS A O 1
ATOM 712 N N . TYR A 1 91 ? 15.830 -0.499 -8.866 1.00 98.00 91 TYR A N 1
ATOM 713 C CA . TYR A 1 91 ? 14.584 0.173 -8.488 1.00 98.00 91 TYR A CA 1
ATOM 714 C C . TYR A 1 91 ? 13.395 -0.790 -8.438 1.00 98.00 91 TYR A C 1
ATOM 716 O O . TYR A 1 91 ? 12.695 -0.813 -7.427 1.00 98.00 91 TYR A O 1
ATOM 724 N N . TYR A 1 92 ? 13.208 -1.640 -9.453 1.00 97.94 92 TYR A N 1
ATOM 725 C CA . TYR A 1 92 ? 12.124 -2.632 -9.456 1.00 97.94 92 TYR A CA 1
ATOM 726 C C . TYR A 1 92 ? 12.282 -3.632 -8.315 1.00 97.94 92 TYR A C 1
ATOM 728 O O . TYR A 1 92 ? 11.356 -3.802 -7.525 1.00 97.94 92 TYR A O 1
ATOM 736 N N . LYS A 1 93 ? 13.472 -4.226 -8.148 1.00 97.00 93 LYS A N 1
ATOM 737 C CA . LYS A 1 93 ? 13.734 -5.155 -7.036 1.00 97.00 93 LYS A CA 1
ATOM 738 C C . LYS A 1 93 ? 13.482 -4.507 -5.679 1.00 97.00 93 LYS A C 1
ATOM 740 O O . LYS A 1 93 ? 12.851 -5.110 -4.813 1.00 97.00 93 LYS A O 1
ATOM 745 N N . ARG A 1 94 ? 13.937 -3.265 -5.478 1.00 96.25 94 ARG A N 1
ATOM 746 C CA . ARG A 1 94 ? 13.716 -2.559 -4.214 1.00 96.25 94 ARG A CA 1
ATOM 747 C C . ARG A 1 94 ? 12.240 -2.254 -3.984 1.00 96.25 94 ARG A C 1
ATOM 749 O O . ARG A 1 94 ? 11.789 -2.367 -2.847 1.00 96.25 94 ARG A O 1
ATOM 756 N N . LEU A 1 95 ? 11.507 -1.874 -5.027 1.00 97.88 95 LEU A N 1
ATOM 757 C CA . LEU A 1 95 ? 10.080 -1.593 -4.937 1.00 97.88 95 LEU A CA 1
ATOM 758 C C . LEU A 1 95 ? 9.270 -2.853 -4.608 1.00 97.88 95 LEU A C 1
ATOM 760 O O . LEU A 1 95 ? 8.404 -2.767 -3.742 1.00 97.88 95 LEU A O 1
ATOM 764 N N . VAL A 1 96 ? 9.605 -4.007 -5.198 1.00 97.56 96 VAL A N 1
ATOM 765 C CA . VAL A 1 96 ? 8.986 -5.307 -4.871 1.00 97.56 96 VAL A CA 1
ATOM 766 C C . VAL A 1 96 ? 9.221 -5.670 -3.406 1.00 97.56 96 VAL A C 1
ATOM 768 O O . VAL A 1 96 ? 8.258 -5.857 -2.675 1.00 97.56 96 VAL A O 1
ATOM 771 N N . LEU A 1 97 ? 10.469 -5.617 -2.919 1.00 97.06 97 LEU A N 1
ATOM 772 C CA . LEU A 1 97 ? 10.772 -5.874 -1.499 1.00 97.06 97 LEU A CA 1
ATOM 773 C C . LEU A 1 97 ? 9.987 -4.952 -0.552 1.00 97.06 97 LEU A C 1
ATOM 775 O O . LEU A 1 97 ? 9.592 -5.331 0.548 1.00 97.06 97 LEU A O 1
ATOM 779 N N . ASN A 1 98 ? 9.795 -3.698 -0.956 1.00 97.69 98 ASN A N 1
ATOM 780 C CA . ASN A 1 98 ? 9.009 -2.735 -0.201 1.00 97.69 98 ASN A CA 1
ATOM 781 C C . ASN A 1 98 ? 7.495 -3.001 -0.296 1.00 97.69 98 ASN A C 1
ATOM 783 O O . ASN A 1 98 ? 6.791 -2.680 0.661 1.00 97.69 98 ASN A O 1
ATOM 787 N N . GLY A 1 99 ? 7.024 -3.582 -1.402 1.00 98.00 99 GLY A N 1
ATOM 788 C CA . GLY A 1 99 ? 5.659 -4.067 -1.593 1.00 98.00 99 GLY A CA 1
ATOM 789 C C . GLY A 1 99 ? 5.359 -5.265 -0.699 1.00 98.00 99 GLY A C 1
ATOM 790 O O . GLY A 1 99 ? 4.422 -5.193 0.086 1.00 98.00 99 GLY A O 1
ATOM 791 N N . ASP A 1 100 ? 6.229 -6.276 -0.682 1.00 97.81 100 ASP A N 1
ATOM 792 C CA . ASP A 1 100 ? 6.082 -7.461 0.178 1.00 97.81 100 ASP A CA 1
ATOM 793 C C . ASP A 1 100 ? 5.966 -7.075 1.664 1.00 97.81 100 ASP A C 1
ATOM 795 O O . ASP A 1 100 ? 5.151 -7.605 2.421 1.00 97.81 100 ASP A O 1
ATOM 799 N N . LEU A 1 101 ? 6.758 -6.087 2.098 1.00 97.44 101 LEU A N 1
ATOM 800 C CA . LEU A 1 101 ? 6.674 -5.544 3.455 1.00 97.44 101 LEU A CA 1
ATOM 801 C C . LEU A 1 101 ? 5.356 -4.804 3.726 1.00 97.44 101 LEU A C 1
ATOM 803 O O . LEU A 1 101 ? 4.899 -4.803 4.871 1.00 97.44 101 LEU A O 1
ATOM 807 N N . LEU A 1 102 ? 4.772 -4.141 2.725 1.00 97.50 102 LEU A N 1
ATOM 808 C CA . LEU A 1 102 ? 3.465 -3.493 2.848 1.00 97.50 102 LEU A CA 1
ATOM 809 C C . LEU A 1 102 ? 2.348 -4.545 2.924 1.00 97.50 102 LEU A C 1
ATOM 811 O O . LEU A 1 102 ? 1.472 -4.431 3.781 1.00 97.50 102 LEU A O 1
ATOM 815 N N . ASP A 1 103 ? 2.406 -5.588 2.096 1.00 96.62 103 ASP A N 1
ATOM 816 C CA . ASP A 1 103 ? 1.466 -6.714 2.119 1.00 96.62 103 ASP A CA 1
ATOM 817 C C . ASP A 1 103 ? 1.486 -7.417 3.477 1.00 96.62 103 ASP A C 1
ATOM 819 O O . ASP A 1 103 ? 0.447 -7.540 4.130 1.00 96.62 103 ASP A O 1
ATOM 823 N N . GLN A 1 104 ? 2.676 -7.764 3.978 1.00 95.94 104 GLN A N 1
ATOM 824 C CA . GLN A 1 104 ? 2.824 -8.382 5.296 1.00 95.94 104 GLN A CA 1
ATOM 825 C C . GLN A 1 104 ? 2.245 -7.502 6.412 1.00 95.94 104 GLN A C 1
ATOM 827 O O . GLN A 1 104 ? 1.603 -8.001 7.335 1.00 95.94 104 GLN A O 1
ATOM 832 N N . ARG A 1 105 ? 2.447 -6.181 6.340 1.00 94.69 105 ARG A N 1
ATOM 833 C CA . ARG A 1 105 ? 1.916 -5.247 7.343 1.00 94.69 105 ARG A CA 1
ATOM 834 C C . ARG A 1 105 ? 0.401 -5.143 7.303 1.00 94.69 105 ARG A C 1
ATOM 836 O O . ARG A 1 105 ? -0.193 -5.073 8.376 1.00 94.69 105 ARG A O 1
ATOM 843 N N . ALA A 1 106 ? -0.215 -5.165 6.124 1.00 94.19 106 ALA A N 1
ATOM 844 C CA . ALA A 1 106 ? -1.669 -5.197 6.021 1.00 94.19 106 ALA A CA 1
ATOM 845 C C . ALA A 1 106 ? -2.240 -6.520 6.539 1.00 94.19 106 ALA A C 1
ATOM 847 O O . ALA A 1 106 ? -3.225 -6.503 7.271 1.00 94.19 106 ALA A O 1
ATOM 848 N N . VAL A 1 107 ? -1.593 -7.654 6.250 1.00 94.88 107 VAL A N 1
ATOM 849 C CA . VAL A 1 107 ? -1.974 -8.960 6.814 1.00 94.88 107 VAL A CA 1
ATOM 850 C C . VAL A 1 107 ? -1.881 -8.948 8.341 1.00 94.88 107 VAL A C 1
ATOM 852 O O . VAL A 1 107 ? -2.847 -9.313 9.014 1.00 94.88 107 VAL A O 1
ATOM 855 N N . ASP A 1 108 ? -0.762 -8.478 8.899 1.00 94.94 108 ASP A N 1
ATOM 856 C CA . ASP A 1 108 ? -0.598 -8.320 10.347 1.00 94.94 108 ASP A CA 1
ATOM 857 C C . ASP A 1 108 ? -1.672 -7.390 10.919 1.00 94.94 108 ASP A C 1
ATOM 859 O O . ASP A 1 108 ? -2.283 -7.696 11.941 1.00 94.94 108 ASP A O 1
ATOM 863 N N . PHE A 1 109 ? -1.928 -6.257 10.254 1.00 96.00 109 PHE A N 1
ATOM 864 C CA . PHE A 1 109 ? -2.918 -5.299 10.723 1.00 96.00 109 PHE A CA 1
ATOM 865 C C . PHE A 1 109 ? -4.308 -5.924 10.778 1.00 96.00 109 PHE A C 1
ATOM 867 O O . PHE A 1 109 ? -5.057 -5.749 11.746 1.00 96.00 109 PHE A O 1
ATOM 874 N N . ASN A 1 110 ? -4.621 -6.700 9.747 1.00 94.38 110 ASN A N 1
ATOM 875 C CA . ASN A 1 110 ? -5.884 -7.381 9.621 1.00 94.38 110 ASN A CA 1
ATOM 876 C C . ASN A 1 110 ? -6.084 -8.411 10.729 1.00 94.38 110 ASN A C 1
ATOM 878 O O . ASN A 1 110 ? -7.103 -8.354 11.422 1.00 94.38 110 ASN A O 1
ATOM 882 N N . ARG A 1 111 ? -5.083 -9.271 10.937 1.00 94.81 111 ARG A N 1
ATOM 883 C CA . ARG A 1 111 ? -5.073 -10.322 11.959 1.00 94.81 111 ARG A CA 1
ATOM 884 C C . ARG A 1 111 ? -5.132 -9.760 13.379 1.00 94.81 111 ARG A C 1
ATOM 886 O O . ARG A 1 111 ? -5.936 -10.225 14.181 1.00 94.81 111 ARG A O 1
ATOM 893 N N . ASP A 1 112 ? -4.293 -8.773 13.683 1.00 95.62 112 ASP A N 1
ATOM 894 C CA . ASP A 1 112 ? -4.010 -8.383 15.069 1.00 95.62 112 ASP A CA 1
ATOM 895 C C . ASP A 1 112 ? -4.875 -7.206 15.548 1.00 95.62 112 ASP A C 1
ATOM 897 O O . ASP A 1 112 ? -5.115 -7.061 16.754 1.00 95.62 112 ASP A O 1
ATOM 901 N N . TYR A 1 113 ? -5.374 -6.372 14.623 1.00 96.50 113 TYR A N 1
ATOM 902 C CA . TYR A 1 113 ? -6.114 -5.154 14.970 1.00 96.50 113 TYR A CA 1
ATOM 903 C C . TYR A 1 113 ? -7.511 -5.079 14.349 1.00 96.50 113 TYR A C 1
ATOM 905 O O . TYR A 1 113 ? -8.488 -4.838 15.057 1.00 96.50 113 TYR A O 1
ATOM 913 N N . SER A 1 114 ? -7.647 -5.288 13.039 1.00 95.62 114 SER A N 1
ATOM 914 C CA . SER A 1 114 ? -8.932 -5.055 12.363 1.00 95.62 114 SER A CA 1
ATOM 915 C C . SER A 1 114 ? -9.955 -6.179 12.566 1.00 95.62 114 SER A C 1
ATOM 917 O O . SER A 1 114 ? -11.152 -5.929 12.442 1.00 95.62 114 SER A O 1
ATOM 919 N N . ILE A 1 115 ? -9.514 -7.396 12.921 1.00 95.88 115 ILE A N 1
ATOM 920 C CA . ILE A 1 115 ? -10.363 -8.599 12.995 1.00 95.88 115 ILE A CA 1
ATOM 921 C C . ILE A 1 115 ? -11.611 -8.410 13.868 1.00 95.88 115 ILE A C 1
ATOM 923 O O . ILE A 1 115 ? -12.674 -8.961 13.587 1.00 95.88 115 ILE A O 1
ATOM 927 N N . LYS A 1 116 ? -11.525 -7.562 14.902 1.00 95.75 116 LYS A N 1
ATOM 928 C CA . LYS A 1 116 ? -12.662 -7.245 15.779 1.00 95.75 116 LYS A CA 1
ATOM 929 C C . LYS A 1 116 ? -13.811 -6.558 15.034 1.00 95.75 116 LYS A C 1
ATOM 931 O O . LYS A 1 116 ? -14.962 -6.702 15.431 1.00 95.75 116 LYS A O 1
ATOM 936 N N . PHE A 1 117 ? -13.517 -5.866 13.937 1.00 97.56 117 PHE A N 1
ATOM 937 C CA . PHE A 1 117 ? -14.489 -5.191 13.083 1.00 97.56 117 PHE A CA 1
ATOM 938 C C . PHE A 1 117 ? -15.035 -6.088 11.963 1.00 97.56 117 PHE A C 1
ATOM 940 O O . PHE A 1 117 ? -15.904 -5.649 11.223 1.00 97.56 117 PHE A O 1
ATOM 947 N N . TYR A 1 118 ? -14.617 -7.350 11.831 1.00 96.19 118 TYR A N 1
ATOM 948 C CA . TYR A 1 118 ? -15.071 -8.182 10.705 1.00 96.19 118 TYR A CA 1
ATOM 949 C C . TYR A 1 118 ? -16.573 -8.451 10.737 1.00 96.19 118 TYR A C 1
ATOM 951 O O . TYR A 1 118 ? -17.229 -8.422 9.703 1.00 96.19 118 TYR A O 1
ATOM 959 N N . ARG A 1 119 ? -17.150 -8.638 11.926 1.00 97.19 119 ARG A N 1
ATOM 960 C CA . ARG A 1 119 ? -18.600 -8.815 12.062 1.00 97.19 119 ARG A CA 1
ATOM 961 C C . ARG A 1 119 ? -19.395 -7.642 11.469 1.00 97.19 119 ARG A C 1
ATOM 963 O O . ARG A 1 119 ? -20.235 -7.916 10.616 1.00 97.19 119 ARG A O 1
ATOM 970 N N . PRO A 1 120 ? -19.159 -6.373 11.859 1.00 97.12 120 PRO A N 1
ATOM 971 C CA . PRO A 1 120 ? -19.852 -5.260 11.219 1.00 97.12 120 PRO A CA 1
ATOM 972 C C . PRO A 1 120 ? -19.448 -5.051 9.751 1.00 97.12 120 PRO A C 1
ATOM 974 O O . PRO A 1 120 ? -20.322 -4.722 8.962 1.00 97.12 120 PRO A O 1
ATOM 977 N N . ILE A 1 121 ? -18.195 -5.314 9.348 1.00 96.50 121 ILE A N 1
ATOM 978 C CA . ILE A 1 121 ? -17.780 -5.250 7.927 1.00 96.50 121 ILE A CA 1
ATOM 979 C C . ILE A 1 121 ? -18.623 -6.192 7.054 1.00 96.50 121 ILE A C 1
ATOM 981 O O . ILE A 1 121 ? -19.027 -5.830 5.954 1.00 96.50 121 ILE A O 1
ATOM 985 N N . TYR A 1 122 ? -18.923 -7.391 7.556 1.00 96.00 122 TYR A N 1
ATOM 986 C CA . TYR A 1 122 ? -19.728 -8.397 6.860 1.00 96.00 122 TYR A CA 1
ATOM 987 C C . TYR A 1 122 ? -21.197 -8.407 7.306 1.00 96.00 122 TYR A C 1
ATOM 989 O O . TYR A 1 122 ? -21.852 -9.447 7.225 1.00 96.00 122 TYR A O 1
ATOM 997 N N . ASN A 1 123 ? -21.714 -7.269 7.788 1.00 94.38 123 ASN A N 1
ATOM 998 C CA . ASN A 1 123 ? -23.131 -7.050 8.104 1.00 94.38 123 ASN A CA 1
ATOM 999 C C . ASN A 1 123 ? -23.756 -8.127 9.011 1.00 94.38 123 ASN A C 1
ATOM 1001 O O . ASN A 1 123 ? -24.904 -8.530 8.830 1.00 94.38 123 ASN A O 1
ATOM 1005 N N . GLN A 1 124 ? -22.992 -8.635 9.979 1.00 96.44 124 GLN A N 1
ATOM 1006 C CA . GLN A 1 124 ? -23.506 -9.601 10.947 1.00 96.44 124 GLN A CA 1
ATOM 1007 C C . GLN A 1 124 ? -24.436 -8.918 11.959 1.00 96.44 124 GLN A C 1
ATOM 1009 O O . GLN A 1 124 ? -24.254 -7.755 12.307 1.00 96.44 124 GLN A O 1
ATOM 1014 N N . ASN A 1 125 ? -25.398 -9.667 12.496 1.00 92.50 125 ASN A N 1
ATOM 1015 C CA . ASN A 1 125 ? -26.336 -9.159 13.500 1.00 92.50 125 ASN A CA 1
ATOM 1016 C C . ASN A 1 125 ? -25.709 -9.065 14.908 1.00 92.50 125 ASN A C 1
ATOM 1018 O O . ASN A 1 125 ? -24.657 -9.660 15.188 1.00 92.50 125 ASN A O 1
ATOM 1022 N N . ASN A 1 126 ? -26.409 -8.365 15.814 1.00 92.94 126 ASN A N 1
ATOM 1023 C CA . ASN A 1 126 ? -26.083 -8.225 17.243 1.00 92.94 126 ASN A CA 1
ATOM 1024 C C . ASN A 1 126 ? -24.668 -7.672 17.492 1.00 92.94 126 ASN A C 1
ATOM 1026 O O . ASN A 1 126 ? -23.872 -8.255 18.230 1.00 92.94 126 ASN A O 1
ATOM 1030 N N . ILE A 1 127 ? -24.338 -6.562 16.827 1.00 96.31 127 ILE A N 1
ATOM 1031 C CA . ILE A 1 127 ? -23.041 -5.894 16.954 1.00 96.31 127 ILE A CA 1
ATOM 1032 C C . ILE A 1 127 ? -22.983 -5.072 18.244 1.00 96.31 127 ILE A C 1
ATOM 1034 O O . ILE A 1 127 ? -23.761 -4.138 18.429 1.00 96.31 127 ILE A O 1
ATOM 1038 N N . ASP A 1 128 ? -22.005 -5.364 19.103 1.00 95.94 128 ASP A N 1
ATOM 1039 C CA . ASP A 1 128 ? -21.678 -4.518 20.253 1.00 95.94 128 ASP A CA 1
ATOM 1040 C C . ASP A 1 128 ? -20.872 -3.287 19.802 1.00 95.94 128 ASP A C 1
ATOM 1042 O O . ASP A 1 128 ? -19.635 -3.271 19.767 1.00 95.94 128 ASP A O 1
ATOM 1046 N N . THR A 1 129 ? -21.597 -2.238 19.423 1.00 96.38 129 THR A N 1
ATOM 1047 C CA . THR A 1 129 ? -21.013 -0.980 18.941 1.00 96.38 129 THR A CA 1
ATOM 1048 C C . THR A 1 129 ? -20.261 -0.217 20.036 1.00 96.38 129 THR A C 1
ATOM 1050 O O . THR A 1 129 ? -19.310 0.507 19.729 1.00 96.38 129 THR A O 1
ATOM 1053 N N . VAL A 1 130 ? -20.624 -0.398 21.312 1.00 97.56 130 VAL A N 1
ATOM 1054 C CA . VAL A 1 130 ? -19.994 0.282 22.456 1.00 97.56 130 VAL A CA 1
ATOM 1055 C C . VAL A 1 130 ? -18.600 -0.287 22.706 1.00 97.56 130 VAL A C 1
ATOM 1057 O O . VAL A 1 130 ? -17.625 0.471 22.802 1.00 97.56 130 VAL A O 1
ATOM 1060 N N . SER A 1 131 ? -18.475 -1.614 22.744 1.00 97.81 131 SER A N 1
ATOM 1061 C CA . SER A 1 131 ? -17.181 -2.284 22.910 1.00 97.81 131 SER A CA 1
ATOM 1062 C C . SER A 1 131 ? -16.253 -2.038 21.722 1.00 97.81 131 SER A C 1
ATOM 1064 O O . SER A 1 131 ? -15.063 -1.779 21.910 1.00 97.81 131 SER A O 1
ATOM 1066 N N . LEU A 1 132 ? -16.784 -2.038 20.495 1.00 98.12 132 LEU A N 1
ATOM 1067 C CA . LEU A 1 132 ? -15.99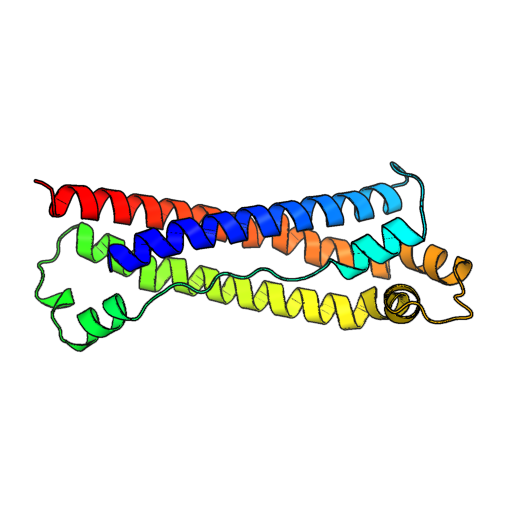7 -1.740 19.295 1.00 98.12 132 LEU A CA 1
ATOM 1068 C C . LEU A 1 132 ? -15.505 -0.295 19.257 1.00 98.12 132 LEU A C 1
ATOM 1070 O O . LEU A 1 132 ? -14.338 -0.060 18.948 1.00 98.12 132 LEU A O 1
ATOM 1074 N N . LYS A 1 133 ? -16.350 0.671 19.631 1.00 98.44 133 LYS A N 1
ATOM 1075 C CA . LYS A 1 133 ? -15.926 2.067 19.786 1.00 98.44 133 LYS A CA 1
ATOM 1076 C C . LYS A 1 133 ? -14.829 2.190 20.844 1.00 98.44 133 LYS A C 1
ATOM 1078 O O . LYS A 1 133 ? -13.824 2.853 20.610 1.00 98.44 133 LYS A O 1
ATOM 1083 N N . THR A 1 134 ? -14.981 1.523 21.986 1.00 98.44 134 THR A N 1
ATOM 1084 C CA . THR A 1 134 ? -13.956 1.515 23.043 1.00 98.44 134 THR A CA 1
ATOM 1085 C C . THR A 1 134 ? -12.636 0.931 22.536 1.00 98.44 134 THR A C 1
ATOM 1087 O O . THR A 1 134 ? -11.568 1.494 22.780 1.00 98.44 134 THR A O 1
ATOM 1090 N N . TYR A 1 135 ? -12.696 -0.160 21.770 1.00 98.50 135 TYR A N 1
ATOM 1091 C CA . TYR A 1 135 ? -11.519 -0.773 21.165 1.00 98.50 135 TYR A CA 1
ATOM 1092 C C . TYR A 1 135 ? -10.860 0.110 20.098 1.00 98.50 135 TYR A C 1
ATOM 1094 O O . TYR A 1 135 ? -9.634 0.216 20.084 1.00 98.50 135 TYR A O 1
ATOM 1102 N N . PHE A 1 136 ? -11.645 0.782 19.255 1.00 98.56 136 PHE A N 1
ATOM 1103 C CA . PHE A 1 136 ? -11.154 1.732 18.254 1.00 98.56 136 PHE A CA 1
ATOM 1104 C C . PHE A 1 136 ? -10.267 2.821 18.879 1.00 98.56 136 PHE A C 1
ATOM 1106 O O . PHE A 1 136 ? -9.194 3.127 18.369 1.00 98.56 136 PHE A O 1
ATOM 1113 N N . TYR A 1 137 ? -10.676 3.353 20.034 1.00 98.50 137 TYR A N 1
ATOM 1114 C CA . TYR A 1 137 ? -9.911 4.357 20.781 1.00 98.50 137 TYR A CA 1
ATOM 1115 C C . TYR A 1 137 ? -8.765 3.782 21.630 1.00 98.50 137 TYR A C 1
ATOM 1117 O O . TYR A 1 137 ? -8.050 4.532 22.298 1.00 98.50 137 TYR A O 1
ATOM 1125 N N . SER A 1 138 ? -8.573 2.462 21.642 1.00 98.38 138 SER A N 1
ATOM 1126 C CA . SER A 1 138 ? -7.517 1.837 22.434 1.00 98.38 138 SER A CA 1
ATOM 1127 C C . SER A 1 138 ? -6.128 2.114 21.854 1.00 98.38 138 SER A C 1
ATOM 1129 O O . SER A 1 138 ? -5.936 2.209 20.640 1.00 98.38 138 SER A O 1
ATOM 1131 N N . LYS A 1 139 ? -5.114 2.141 22.732 1.00 97.88 139 LYS A N 1
ATOM 1132 C CA . LYS A 1 139 ? -3.701 2.225 22.321 1.00 97.88 139 LYS A CA 1
ATOM 1133 C C . LYS A 1 139 ? -3.314 1.107 21.349 1.00 97.88 139 LYS A C 1
ATOM 1135 O O . LYS A 1 139 ? -2.488 1.329 20.475 1.00 97.88 139 LYS A O 1
ATOM 1140 N N . ASN A 1 140 ? -3.911 -0.078 21.498 1.00 97.00 140 ASN A N 1
ATOM 1141 C CA . ASN A 1 140 ? -3.588 -1.231 20.666 1.00 97.00 140 ASN A CA 1
ATOM 1142 C C . ASN A 1 140 ? -3.984 -0.999 19.201 1.00 97.00 140 ASN A C 1
ATOM 1144 O O . ASN A 1 140 ? -3.136 -1.082 18.317 1.00 97.00 140 ASN A O 1
ATOM 1148 N N . PHE A 1 141 ? -5.247 -0.633 18.954 1.00 98.19 141 PHE A N 1
ATOM 1149 C CA . PHE A 1 141 ? -5.717 -0.334 17.600 1.00 98.19 141 PHE A CA 1
ATOM 1150 C C . PHE A 1 141 ? -4.975 0.868 17.000 1.00 98.19 141 PHE A C 1
ATOM 1152 O O . PHE A 1 141 ? -4.493 0.801 15.870 1.00 98.19 141 PHE A O 1
ATOM 1159 N N . HIS A 1 142 ? -4.810 1.940 17.783 1.00 97.69 142 HIS A N 1
ATOM 1160 C CA . HIS A 1 142 ? -4.127 3.149 17.328 1.00 97.69 142 HIS A CA 1
ATOM 1161 C C . HIS A 1 142 ? -2.673 2.879 16.906 1.00 97.69 142 HIS A C 1
ATOM 1163 O O . HIS A 1 142 ? -2.268 3.279 15.816 1.00 97.69 142 HIS A O 1
ATOM 1169 N N . ASN A 1 143 ? -1.895 2.156 17.718 1.00 97.25 143 ASN A N 1
ATOM 1170 C CA . ASN A 1 143 ? -0.509 1.820 17.381 1.00 97.25 143 ASN A CA 1
ATOM 1171 C C . ASN A 1 143 ? -0.422 0.910 16.147 1.00 97.25 143 ASN A C 1
ATOM 1173 O O . ASN A 1 143 ? 0.474 1.086 15.320 1.00 97.25 143 ASN A O 1
ATOM 1177 N N . GLY A 1 144 ? -1.365 -0.026 15.999 1.00 96.69 144 GLY A N 1
ATOM 1178 C CA . GLY A 1 144 ? -1.484 -0.858 14.804 1.00 96.69 144 GLY A CA 1
ATOM 1179 C C . GLY A 1 144 ? -1.709 -0.032 13.538 1.00 96.69 144 GLY A C 1
ATOM 1180 O O . GLY A 1 144 ? -0.991 -0.201 12.550 1.00 96.69 144 GLY A O 1
ATOM 1181 N N . LEU A 1 145 ? -2.647 0.919 13.593 1.00 97.81 145 LEU A N 1
ATOM 1182 C CA . LEU A 1 145 ? -2.947 1.822 12.482 1.00 97.81 145 LEU A CA 1
ATOM 1183 C C . LEU A 1 145 ? -1.748 2.716 12.143 1.00 97.81 145 LEU A C 1
ATOM 1185 O O . LEU A 1 145 ? -1.372 2.811 10.978 1.00 97.81 145 LEU A O 1
ATOM 1189 N N . LEU A 1 146 ? -1.091 3.307 13.148 1.00 97.62 146 LEU A N 1
ATOM 1190 C CA . LEU A 1 146 ? 0.107 4.132 12.952 1.00 97.62 146 LEU A CA 1
ATOM 1191 C C . LEU A 1 146 ? 1.250 3.354 12.292 1.00 97.62 146 LEU A C 1
ATOM 1193 O O . LEU A 1 146 ? 1.921 3.890 11.409 1.00 97.62 146 LEU A O 1
ATOM 1197 N N . ARG A 1 147 ? 1.468 2.088 12.682 1.00 95.56 147 ARG A N 1
ATOM 1198 C CA . ARG A 1 147 ? 2.491 1.219 12.075 1.00 95.56 147 ARG A CA 1
ATOM 1199 C C . ARG A 1 147 ? 2.234 1.006 10.582 1.00 95.56 147 ARG A C 1
ATOM 1201 O O . ARG A 1 147 ? 3.193 1.043 9.808 1.00 95.56 147 ARG A O 1
ATOM 1208 N N . ASN A 1 148 ? 0.983 0.753 10.191 1.00 94.88 148 ASN A N 1
ATOM 1209 C CA . ASN A 1 148 ? 0.619 0.568 8.785 1.00 94.88 148 ASN A CA 1
ATOM 1210 C C . ASN A 1 148 ? 0.742 1.885 8.008 1.00 94.88 148 ASN A C 1
ATOM 1212 O O . ASN A 1 148 ? 1.451 1.960 7.003 1.00 94.88 148 ASN A O 1
ATOM 1216 N N . HIS A 1 149 ? 0.141 2.940 8.558 1.00 97.38 149 HIS A N 1
ATOM 1217 C CA . HIS A 1 149 ? 0.089 4.267 7.963 1.00 97.38 149 HIS A CA 1
ATOM 1218 C C . HIS A 1 149 ? 1.473 4.863 7.711 1.00 97.38 149 HIS A C 1
ATOM 1220 O O . HIS A 1 149 ? 1.774 5.309 6.604 1.00 97.38 149 HIS A O 1
ATOM 1226 N N . HIS A 1 150 ? 2.355 4.824 8.716 1.00 97.25 150 HIS A N 1
ATOM 1227 C CA . HIS A 1 150 ? 3.715 5.336 8.580 1.00 97.25 150 HIS A CA 1
ATOM 1228 C C . HIS A 1 150 ? 4.464 4.636 7.445 1.00 97.25 150 HIS A C 1
ATOM 1230 O O . HIS A 1 150 ? 5.071 5.300 6.605 1.00 97.25 150 HIS A O 1
ATOM 1236 N N . PHE A 1 151 ? 4.396 3.302 7.389 1.00 97.69 151 PHE A N 1
ATOM 1237 C CA . PHE A 1 151 ? 5.117 2.552 6.369 1.00 97.69 151 PHE A CA 1
ATOM 1238 C C . PHE A 1 151 ? 4.604 2.872 4.964 1.00 97.69 151 PHE A C 1
ATOM 1240 O O . PHE A 1 151 ? 5.410 3.144 4.072 1.00 97.69 151 PHE A O 1
ATOM 1247 N N . ARG A 1 152 ? 3.281 2.902 4.767 1.00 97.69 152 ARG A N 1
ATOM 1248 C CA . ARG A 1 152 ? 2.684 3.277 3.481 1.00 97.69 152 ARG A CA 1
ATOM 1249 C C . ARG A 1 152 ? 3.103 4.691 3.077 1.00 97.69 152 ARG A C 1
ATOM 1251 O O . ARG A 1 152 ? 3.735 4.867 2.036 1.00 97.69 152 ARG A O 1
ATOM 1258 N N . LYS A 1 153 ? 2.812 5.680 3.929 1.00 97.50 153 LYS A N 1
ATOM 1259 C CA . LYS A 1 153 ? 2.999 7.110 3.646 1.00 97.50 153 LYS A CA 1
ATOM 1260 C C . LYS A 1 153 ? 4.459 7.511 3.465 1.00 97.50 153 LYS A C 1
ATOM 1262 O O . LYS A 1 153 ? 4.763 8.326 2.601 1.00 97.50 153 LYS A O 1
ATOM 1267 N N . VAL A 1 154 ? 5.365 6.968 4.276 1.00 96.31 154 VAL A N 1
ATOM 1268 C CA . VAL A 1 154 ? 6.766 7.412 4.309 1.00 96.31 154 VAL A CA 1
ATOM 1269 C C . VAL A 1 154 ? 7.671 6.481 3.511 1.00 96.31 154 VAL A C 1
ATOM 1271 O O . VAL A 1 154 ? 8.492 6.946 2.721 1.00 96.31 154 VAL A O 1
ATOM 1274 N N . ASN A 1 155 ? 7.556 5.166 3.707 1.00 96.56 155 ASN A N 1
ATOM 1275 C CA . ASN A 1 155 ? 8.490 4.213 3.113 1.00 96.56 155 ASN A CA 1
ATOM 1276 C C . ASN A 1 155 ? 8.056 3.789 1.710 1.00 96.56 155 ASN A C 1
ATOM 1278 O O . ASN A 1 155 ? 8.867 3.875 0.788 1.00 96.56 155 ASN A O 1
ATOM 1282 N N . TYR A 1 156 ? 6.812 3.334 1.545 1.00 98.31 156 TYR A N 1
ATOM 1283 C CA . TYR A 1 156 ? 6.352 2.780 0.272 1.00 98.31 156 TYR A CA 1
ATOM 1284 C C . TYR A 1 156 ? 6.170 3.865 -0.790 1.00 98.31 156 TYR A C 1
ATOM 1286 O O . TYR A 1 156 ? 6.776 3.772 -1.858 1.00 98.31 156 TYR A O 1
ATOM 1294 N N . MET A 1 157 ? 5.463 4.954 -0.462 1.00 98.44 157 MET A N 1
ATOM 1295 C CA . MET A 1 157 ? 5.282 6.090 -1.378 1.00 98.44 157 MET A CA 1
ATOM 1296 C C . MET A 1 157 ? 6.610 6.661 -1.875 1.00 98.44 157 MET A C 1
ATOM 1298 O O . MET A 1 157 ? 6.769 6.914 -3.067 1.00 98.44 157 MET A O 1
ATOM 1302 N N . LYS A 1 158 ? 7.611 6.793 -0.995 1.00 98.06 158 LYS A N 1
ATOM 1303 C CA . LYS A 1 158 ? 8.950 7.239 -1.401 1.00 98.06 158 LYS A CA 1
ATOM 1304 C C . LYS A 1 158 ? 9.553 6.331 -2.475 1.00 98.06 158 LYS A C 1
ATOM 1306 O O . LYS A 1 158 ? 10.168 6.830 -3.411 1.00 98.06 158 LYS A O 1
ATOM 1311 N N . ARG A 1 159 ? 9.398 5.008 -2.353 1.00 98.12 159 ARG A N 1
ATOM 1312 C CA . ARG A 1 159 ? 9.928 4.052 -3.338 1.00 98.12 159 ARG A CA 1
ATOM 1313 C C . ARG A 1 159 ? 9.145 4.053 -4.639 1.00 98.12 159 ARG A C 1
ATOM 1315 O O . ARG A 1 159 ? 9.778 3.942 -5.687 1.00 98.12 159 ARG A O 1
ATOM 1322 N N . LEU A 1 160 ? 7.827 4.237 -4.584 1.00 98.62 160 LEU A N 1
ATOM 1323 C CA . LEU A 1 160 ? 7.007 4.426 -5.778 1.00 98.62 160 LEU A CA 1
ATOM 1324 C C . LEU A 1 160 ? 7.485 5.642 -6.579 1.00 98.62 160 LEU A C 1
ATOM 1326 O O . LEU A 1 160 ? 7.841 5.498 -7.746 1.00 98.62 160 LEU A O 1
ATOM 1330 N N . PHE A 1 161 ? 7.603 6.811 -5.940 1.00 98.62 161 PHE A N 1
ATOM 1331 C CA . PHE A 1 161 ? 8.041 8.032 -6.623 1.00 98.62 161 PHE A CA 1
ATOM 1332 C C . PHE A 1 161 ? 9.462 7.922 -7.184 1.00 98.62 161 PHE A C 1
ATOM 1334 O O . PHE A 1 161 ? 9.676 8.215 -8.356 1.00 98.62 161 PHE A O 1
ATOM 1341 N N . GLN A 1 162 ? 10.416 7.413 -6.398 1.00 98.31 162 GLN A N 1
ATOM 1342 C CA . GLN A 1 162 ? 11.793 7.206 -6.862 1.00 98.31 162 GLN A CA 1
ATOM 1343 C C . GLN A 1 162 ? 11.876 6.264 -8.070 1.00 98.31 162 GLN A C 1
ATOM 1345 O O . GLN A 1 162 ? 12.664 6.486 -8.988 1.00 98.31 162 GLN A O 1
ATOM 1350 N N . THR A 1 163 ? 11.074 5.198 -8.071 1.00 98.56 163 THR A N 1
ATOM 1351 C CA . THR A 1 163 ? 11.042 4.242 -9.182 1.00 98.56 163 THR A CA 1
ATOM 1352 C C . THR A 1 163 ? 10.408 4.869 -10.415 1.00 98.56 163 THR A C 1
ATOM 1354 O O . THR A 1 163 ? 10.963 4.751 -11.504 1.00 98.56 163 THR A O 1
ATOM 1357 N N . ARG A 1 164 ? 9.299 5.595 -10.246 1.00 98.56 164 ARG A N 1
ATOM 1358 C CA . ARG A 1 164 ? 8.635 6.332 -11.324 1.00 98.56 164 ARG A CA 1
ATOM 1359 C C . ARG A 1 164 ? 9.576 7.337 -11.989 1.00 98.56 164 ARG A C 1
ATOM 1361 O O . ARG A 1 164 ? 9.649 7.388 -13.212 1.00 98.56 164 ARG A O 1
ATOM 1368 N N . GLU A 1 165 ? 10.319 8.115 -11.204 1.00 98.44 165 GLU A N 1
ATOM 1369 C CA . GLU A 1 165 ? 11.320 9.056 -11.725 1.00 98.44 165 GLU A CA 1
ATOM 1370 C C . GLU A 1 165 ? 12.366 8.341 -12.588 1.00 98.44 165 GLU A C 1
ATOM 1372 O O . GLU A 1 165 ? 12.674 8.789 -13.695 1.00 98.44 165 GLU A O 1
ATOM 1377 N N . GLN A 1 166 ? 12.866 7.191 -12.124 1.00 98.06 166 GLN A N 1
ATOM 1378 C CA . GLN A 1 166 ? 13.814 6.395 -12.898 1.00 98.06 166 GLN A CA 1
ATOM 1379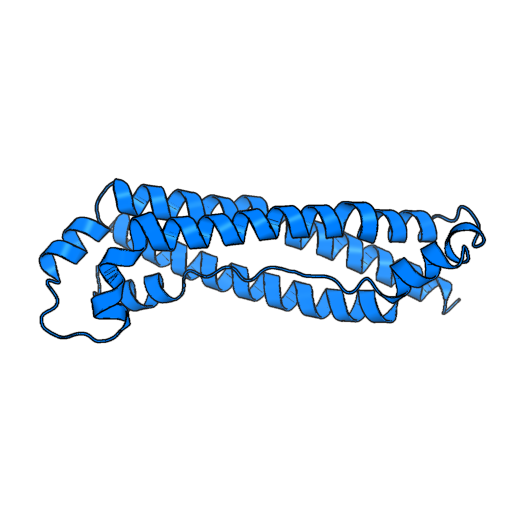 C C . GLN A 1 166 ? 13.182 5.811 -14.172 1.00 98.06 166 GLN A C 1
ATOM 1381 O O . GLN A 1 166 ? 13.844 5.790 -15.210 1.00 98.06 166 GLN A O 1
ATOM 1386 N N . MET A 1 167 ? 11.915 5.380 -14.136 1.00 98.00 167 MET A N 1
ATOM 1387 C CA . MET A 1 167 ? 11.194 4.919 -15.330 1.00 98.00 167 MET A CA 1
ATOM 1388 C C . MET A 1 167 ? 11.091 6.031 -16.380 1.00 98.00 167 MET A C 1
ATOM 1390 O O . MET A 1 167 ? 11.448 5.809 -17.533 1.00 98.00 167 MET A O 1
ATOM 1394 N N . VAL A 1 168 ? 10.674 7.239 -15.982 1.00 97.81 168 VAL A N 1
ATOM 1395 C CA . VAL A 1 168 ? 10.565 8.402 -16.883 1.00 97.81 168 VAL A CA 1
ATOM 1396 C C . VAL A 1 168 ? 11.926 8.766 -17.474 1.00 97.81 168 VAL A C 1
ATOM 1398 O O . VAL A 1 168 ? 12.039 9.052 -18.665 1.00 97.81 168 VAL A O 1
ATOM 1401 N N . LYS A 1 169 ? 12.991 8.706 -16.669 1.00 95.56 169 LYS A N 1
ATOM 1402 C CA . LYS A 1 169 ? 14.356 8.932 -17.153 1.00 95.56 169 LYS A CA 1
ATOM 1403 C C . LYS A 1 169 ? 14.758 7.911 -18.222 1.00 95.56 169 LYS A C 1
ATOM 1405 O O . LYS A 1 169 ? 15.326 8.294 -19.244 1.00 95.56 169 LYS A O 1
ATOM 1410 N N . VAL A 1 170 ? 14.466 6.628 -18.001 1.00 95.06 170 VAL A N 1
ATOM 1411 C CA . VAL A 1 170 ? 14.733 5.562 -18.979 1.00 95.06 170 VAL A CA 1
ATOM 1412 C C . VAL A 1 170 ? 13.891 5.747 -20.242 1.00 95.06 170 VAL A C 1
ATOM 1414 O O . VAL A 1 170 ? 14.442 5.643 -21.335 1.00 95.06 170 VAL A O 1
ATOM 1417 N N . ASP A 1 171 ? 12.604 6.079 -20.118 1.00 95.25 171 ASP A N 1
ATOM 1418 C CA . ASP A 1 171 ? 11.725 6.341 -21.264 1.00 95.25 171 ASP A CA 1
ATOM 1419 C C . ASP A 1 171 ? 12.252 7.485 -22.139 1.00 95.25 171 ASP A C 1
ATOM 1421 O O . ASP A 1 171 ? 12.400 7.320 -23.349 1.00 95.25 171 ASP A O 1
ATOM 1425 N N . ASN A 1 172 ? 12.631 8.610 -21.527 1.00 92.62 172 ASN A N 1
ATOM 1426 C CA . ASN A 1 172 ? 13.205 9.755 -22.235 1.00 92.62 172 ASN A CA 1
ATOM 1427 C C . ASN A 1 172 ? 14.498 9.388 -22.975 1.00 92.62 172 ASN A C 1
ATOM 1429 O O . ASN A 1 172 ? 14.677 9.754 -24.136 1.00 92.62 172 ASN A O 1
ATOM 1433 N N . HIS A 1 173 ? 15.392 8.632 -22.330 1.00 90.00 173 HIS A N 1
ATOM 1434 C CA . HIS A 1 173 ? 16.618 8.164 -22.974 1.00 90.00 173 HIS A CA 1
ATOM 1435 C C . HIS A 1 173 ? 16.346 7.210 -24.144 1.00 90.00 173 HIS A C 1
ATOM 1437 O O . HIS A 1 173 ? 17.028 7.304 -25.162 1.00 90.00 173 HIS A O 1
ATOM 1443 N N . LEU A 1 174 ? 15.355 6.322 -24.021 1.00 88.94 174 LEU A N 1
ATOM 1444 C CA . LEU A 1 174 ? 14.961 5.407 -25.092 1.00 88.94 174 LEU A CA 1
ATOM 1445 C C . LEU A 1 174 ? 14.302 6.151 -26.258 1.00 88.94 174 LEU A C 1
ATOM 1447 O O . LEU A 1 174 ? 14.664 5.902 -27.403 1.00 88.94 174 LEU A O 1
ATOM 1451 N N . ASN A 1 175 ? 13.411 7.114 -25.993 1.00 87.50 175 ASN A N 1
ATOM 1452 C CA . ASN A 1 175 ? 12.835 7.967 -27.037 1.00 87.50 175 ASN A CA 1
ATOM 1453 C C . ASN A 1 175 ? 13.953 8.705 -27.808 1.00 87.50 175 ASN A C 1
ATOM 1455 O O . ASN A 1 175 ? 14.013 8.627 -29.031 1.00 87.50 175 ASN A O 1
ATOM 1459 N N . ASN A 1 176 ? 14.908 9.329 -27.114 1.00 81.75 176 ASN A N 1
ATOM 1460 C CA . ASN A 1 176 ? 16.007 10.053 -27.770 1.00 81.75 176 ASN A CA 1
ATOM 1461 C C . ASN A 1 176 ? 16.956 9.156 -28.584 1.00 81.75 176 ASN A C 1
ATOM 1463 O O . ASN A 1 176 ? 17.686 9.668 -29.427 1.00 81.75 176 ASN A O 1
ATOM 1467 N N . HIS A 1 177 ? 16.992 7.849 -28.313 1.00 74.44 177 HIS A N 1
ATOM 1468 C CA . HIS A 1 177 ? 17.844 6.896 -29.026 1.00 74.44 177 HIS A CA 1
ATOM 1469 C C . HIS A 1 177 ? 17.179 6.298 -30.271 1.00 74.44 177 HIS A C 1
ATOM 1471 O O . HIS A 1 177 ? 17.882 5.904 -31.191 1.00 74.44 177 HIS A O 1
ATOM 1477 N N . PHE A 1 178 ? 15.845 6.206 -30.296 1.00 67.56 178 PHE A N 1
ATOM 1478 C CA . PHE A 1 178 ? 15.098 5.645 -31.428 1.00 67.56 178 PHE A CA 1
ATOM 1479 C C . PHE A 1 178 ? 14.571 6.698 -32.413 1.00 67.56 178 PHE A C 1
ATOM 1481 O O . PHE A 1 178 ? 14.192 6.333 -33.523 1.00 67.56 178 PHE A O 1
ATOM 1488 N N . TYR A 1 179 ? 14.517 7.973 -32.014 1.00 58.50 179 TYR A N 1
ATOM 1489 C CA . TYR A 1 179 ? 13.973 9.071 -32.827 1.00 58.50 179 TYR A CA 1
ATOM 1490 C C . TYR A 1 179 ? 15.012 10.142 -33.220 1.00 58.50 179 TYR A C 1
ATOM 1492 O O . TYR A 1 179 ? 14.624 11.182 -33.750 1.00 58.50 179 TYR A O 1
ATOM 1500 N N . ASN A 1 180 ? 16.305 9.883 -32.988 1.00 46.66 180 ASN A N 1
ATOM 1501 C CA . ASN A 1 180 ? 17.442 10.581 -33.608 1.00 46.66 180 ASN A CA 1
ATOM 1502 C C . ASN A 1 180 ? 18.210 9.595 -34.490 1.00 46.66 180 ASN A C 1
ATOM 1504 O O . ASN A 1 180 ? 18.791 10.049 -35.498 1.00 46.66 180 ASN A O 1
#

Foldseek 3Di:
DLVQLVVLLVVLVVLLVLLVVLLVLLVVLVCCLVVVDPDDQLSNLVSLVSLAQSADAGDCVVVVVCVVVCVLVVPDPDPLSVLVCCLVVPLNVVRVVLSVVLRVLSVCLCVQASVLSVCVNVPHPDDPSVVVVVSSNDPRNSVSSCVNSCSSVPPNSVSSVVSSVSSVVSNVVVCVVVVD

Radius of gyration: 21.23 Å; chains: 1; bounding box: 55×30×57 Å

InterPro domains:
  IPR045749 Protein of unknown function DUF6090 [PF19578] (4-111)